Protein 5JW9 (pdb70)

Sequence (148 aa):
SCVDEILKETHSWPPPLTAIHTPCCKTEPSKFPFPTLPDYLIKYIAIVSYEQRQNYKDDFNAEYDEYRALHARETVARRFIKLDAQRKRLSPGSKEYQNVHEEVLQEYQKIKQSSSPNYHHEEKYRCEYLHNKLAHIKRRIGEFDQQQAESW

B-factor: mean 45.13, std 18.2, range [16.24, 122.6]

GO terms:
  GO:0005515 protein binding (F, IPI)
  GO:0008023 transcription elongation factor complex (C, IDA)
  GO:0005634 nucleus (C, EXP)
  GO:0005694 chromosome (C, EXP)
  GO:0005654 nucleoplasm (C, TAS)
  GO:0001650 fibrillar center (C, IDA)
  GO:0005654 nucleoplasm (C, IDA)
  GO:0016604 nuclear body (C, IDA)

Nearest PDB structures (foldseek):
  5jw9-assembly1_B  TM=1.009E+00  e=1.029E-15  Homo sapiens
  5n7i-assembly2_B  TM=7.359E-01  e=9.570E-05  Homo sapiens
  4mu6-assembly1_A  TM=4.383E-01  e=2.363E+00  Legionella pneumophila subsp. pneumophila str. Philadelphia 1

Solvent-accessible surface area: 9860 Å² total

Secondary structure (DSSP, 8-state):
-HHHHHHH--PPPPPPPPP--SS--S---------/--HHHHHS----SHHHHHHHHHHHHHHHHHHHHHHH--HHHHHHHHHHHHHHHS-TTSHHHHHHHHHHHHHHHHHHH-SS-HHHHHHHHHHHHHHHHHHH--HHHHHHHHT--

InterPro domains:
  IPR007797 AF4/FMR2 family [PTHR10528] (1-1161)
  IPR043639 AF4 interaction motif [PF18875] (714-728)
  IPR043640 AF4/FMR2, C-terminal homology domain [PF18876] (898-1161)

Foldseek 3Di:
DVVVVVCVVVDDDDDDDDDCDVPRDDDDDDDDDDD/DDPLPVVQDDDDDVVSLVVLVVVLVVCVVVLVVLVVVVVLVVLVVVLVVQLVPDDCPDPVNVVSVVVVVVSVVVQCPDPPHNVVSVVVNVSSVVSSVVSVCSVVVVVVVVVPD

Radius of gyration: 20.0 Å; Cα contacts (8 Å, |Δi|>4): 105; chains: 2; bounding box: 50×56×31 Å

Organism: Homo sapiens (NCBI:txid9606)

Structure (mmCIF, N/CA/C/O backbone):
data_5JW9
#
_entry.id   5JW9
#
_cell.length_a   52.641
_cell.length_b   57.422
_cell.length_c   61.338
_cell.angle_alpha   90.000
_cell.angle_beta   90.000
_cell.angle_gamma   90.000
#
_symmetry.space_group_name_H-M   'P 21 21 21'
#
loop_
_entity.id
_entity.type
_entity.pdbx_description
1 polymer 'AF4/FMR2 family member 4'
2 polymer 'RNA polymerase II elongation factor ELL2'
3 water water
#
loop_
_atom_site.group_PDB
_atom_site.id
_atom_site.type_symbol
_atom_site.label_atom_id
_atom_site.label_alt_id
_atom_site.label_comp_id
_atom_site.label_asym_id
_atom_site.label_entity_id
_atom_site.label_seq_id
_atom_site.pdbx_PDB_ins_code
_atom_site.Cartn_x
_atom_site.Cartn_y
_atom_site.Cartn_z
_atom_site.occupancy
_atom_site.B_iso_or_equiv
_atom_site.auth_seq_id
_atom_site.auth_comp_id
_atom_site.auth_asym_id
_atom_site.auth_atom_id
_atom_site.pdbx_PDB_model_num
ATOM 1 N N . SER A 1 19 ? 22.837 38.420 22.507 1.00 73.29 14 SER A N 1
ATOM 2 C CA . SER A 1 19 ? 23.243 38.530 23.905 1.00 83.31 14 SER A CA 1
ATOM 3 C C . SER A 1 19 ? 24.762 38.677 23.999 1.00 73.79 14 SER A C 1
ATOM 4 O O . SER A 1 19 ? 25.272 39.742 24.347 1.00 59.79 14 SER A O 1
ATOM 12 N N . CYS A 1 20 ? 25.483 37.599 23.690 1.00 60.53 15 CYS A N 1
ATOM 13 C CA . CYS A 1 20 ? 26.935 37.693 23.587 1.00 55.09 15 CYS A CA 1
ATOM 14 C C . CYS A 1 20 ? 27.335 38.678 22.495 1.00 48.45 15 CYS A C 1
ATOM 15 O O . CYS A 1 20 ? 28.250 39.489 22.681 1.00 43.00 15 CYS A O 1
ATOM 23 N N . VAL A 1 21 ? 26.646 38.632 21.353 1.00 43.63 16 VAL A N 1
ATOM 24 C CA . VAL A 1 21 ? 26.909 39.584 20.278 1.00 36.45 16 VAL A CA 1
ATOM 25 C C . VAL A 1 21 ? 26.619 41.005 20.743 1.00 36.93 16 VAL A C 1
ATOM 26 O O . VAL A 1 21 ? 27.329 41.951 20.378 1.00 36.97 16 VAL A O 1
ATOM 39 N N . ASP A 1 22 ? 25.572 41.181 21.551 1.00 43.36 17 ASP A N 1
ATOM 40 C CA . ASP A 1 22 ? 25.261 42.502 22.085 1.00 44.82 17 ASP A CA 1
ATOM 41 C C . ASP A 1 22 ? 26.425 43.042 22.907 1.00 44.01 17 ASP A C 1
ATOM 42 O O . ASP A 1 22 ? 26.838 44.195 22.738 1.00 40.74 17 ASP A O 1
ATOM 51 N N . GLU A 1 23 ? 26.969 42.217 23.804 1.00 47.56 18 GLU A N 1
ATOM 52 C CA . GLU A 1 23 ? 28.107 42.645 24.611 1.00 47.17 18 GLU A CA 1
ATOM 53 C C . GLU A 1 23 ? 29.317 42.940 23.738 1.00 44.65 18 GLU A C 1
ATOM 54 O O . GLU A 1 23 ? 30.017 43.937 23.951 1.00 47.77 18 GLU A O 1
ATOM 66 N N . ILE A 1 24 ? 29.589 42.075 22.758 1.00 44.16 19 ILE A N 1
ATOM 67 C CA . ILE A 1 24 ? 30.695 42.320 21.834 1.00 33.68 19 ILE A CA 1
ATOM 68 C C . ILE A 1 24 ? 30.558 43.700 21.209 1.00 38.72 19 ILE A C 1
ATOM 69 O O . ILE A 1 24 ? 31.483 44.519 21.251 1.00 35.09 19 ILE A O 1
ATOM 85 N N . LEU A 1 25 ? 29.398 43.975 20.613 1.00 35.22 20 LEU A N 1
ATOM 86 C CA . LEU A 1 25 ? 29.216 45.245 19.922 1.00 31.92 20 LEU A CA 1
ATOM 87 C C . LEU A 1 25 ? 29.279 46.422 20.886 1.00 32.97 20 LEU A C 1
ATOM 88 O O . LEU A 1 25 ? 29.763 47.496 20.517 1.00 42.85 20 LEU A O 1
ATOM 104 N N . LYS A 1 26 ? 28.805 46.248 22.120 1.00 31.12 21 LYS A N 1
ATOM 105 C CA . LYS A 1 26 ? 28.943 47.319 23.101 1.00 42.88 21 LYS A CA 1
ATOM 106 C C . LYS A 1 26 ? 30.409 47.639 23.355 1.00 41.91 21 LYS A C 1
ATOM 107 O O . LYS A 1 26 ? 30.776 48.805 23.541 1.00 59.93 21 LYS A O 1
ATOM 126 N N . GLU A 1 27 ? 31.263 46.617 23.366 1.00 58.34 22 GLU A N 1
ATOM 127 C CA . GLU A 1 27 ? 32.674 46.828 23.657 1.00 62.03 22 GLU A CA 1
ATOM 128 C C . GLU A 1 27 ? 33.434 47.392 22.463 1.00 59.68 22 GLU A C 1
ATOM 129 O O . GLU A 1 27 ? 34.399 48.138 22.651 1.00 62.79 22 GLU A O 1
ATOM 158 N N . THR A 1 29 ? 32.245 49.130 19.597 1.00 48.62 24 THR A N 1
ATOM 159 C CA . THR A 1 29 ? 31.673 50.213 18.805 1.00 48.24 24 THR A CA 1
ATOM 160 C C . THR A 1 29 ? 31.876 51.589 19.428 1.00 50.09 24 THR A C 1
ATOM 161 O O . THR A 1 29 ? 31.217 52.547 19.011 1.00 56.79 24 THR A O 1
ATOM 172 N N . HIS A 1 30 ? 32.766 51.719 20.404 1.00 54.02 25 HIS A N 1
ATOM 173 C CA . HIS A 1 30 ? 32.982 53.017 21.025 1.00 67.97 25 HIS A CA 1
ATOM 174 C C . HIS A 1 30 ? 33.665 53.967 20.050 1.00 57.63 25 HIS A C 1
ATOM 175 O O . HIS A 1 30 ? 34.542 53.571 19.279 1.00 57.06 25 HIS A O 1
ATOM 189 N N . SER A 1 31 ? 33.243 55.228 20.081 1.00 58.53 26 SER A N 1
ATOM 190 C CA . SER A 1 31 ? 33.723 56.223 19.130 1.00 63.62 26 SER A CA 1
ATOM 191 C C . SER A 1 31 ? 35.077 56.757 19.576 1.00 64.52 26 SER A C 1
ATOM 192 O O . SER A 1 31 ? 35.190 57.371 20.643 1.00 78.89 26 SER A O 1
ATOM 200 N N . TRP A 1 32 ? 36.101 56.525 18.759 1.00 49.61 27 TRP A N 1
ATOM 201 C CA . TRP A 1 32 ? 37.417 57.082 19.035 1.00 30.21 27 TRP A CA 1
ATOM 202 C C . TRP A 1 32 ? 37.470 58.536 18.575 1.00 30.49 27 TRP A C 1
ATOM 203 O O . TRP A 1 32 ? 36.886 58.880 17.545 1.00 31.73 27 TRP A O 1
ATOM 224 N N . PRO A 1 33 ? 38.165 59.406 19.301 1.00 29.52 28 PRO A N 1
ATOM 225 C CA . PRO A 1 33 ? 38.372 60.765 18.807 1.00 33.57 28 PRO A CA 1
ATOM 226 C C . PRO A 1 33 ? 39.232 60.740 17.560 1.00 28.53 28 PRO A C 1
ATOM 227 O O . PRO A 1 33 ? 39.940 59.753 17.309 1.00 31.48 28 PRO A O 1
ATOM 238 N N . PRO A 1 34 ? 39.193 61.787 16.747 1.00 27.80 29 PRO A N 1
ATOM 239 C CA . PRO A 1 34 ? 40.098 61.857 15.600 1.00 33.42 29 PRO A CA 1
ATOM 240 C C . PRO A 1 34 ? 41.541 61.878 16.064 1.00 27.90 29 PRO A C 1
ATOM 241 O O . PRO A 1 34 ? 41.818 62.176 17.236 1.00 28.42 29 PRO A O 1
ATOM 252 N N . PRO A 1 35 ? 42.493 61.559 15.189 1.00 27.14 30 PRO A N 1
ATOM 253 C CA . PRO A 1 35 ? 43.898 61.589 15.602 1.00 26.12 30 PRO A CA 1
ATOM 254 C C . PRO A 1 35 ? 44.396 63.014 15.792 1.00 25.95 30 PRO A C 1
ATOM 255 O O . PRO A 1 35 ? 44.072 63.915 15.016 1.00 27.06 30 PRO A O 1
ATOM 266 N N . LEU A 1 36 ? 45.181 63.213 16.848 1.00 25.19 31 LEU A N 1
ATOM 267 C CA . LEU A 1 36 ? 45.854 64.489 17.047 1.00 31.02 31 LEU A CA 1
ATOM 268 C C . LEU A 1 36 ? 46.664 64.845 15.809 1.00 25.93 31 LEU A C 1
ATOM 269 O O . LEU A 1 36 ? 47.236 63.972 15.151 1.00 29.41 31 LEU A O 1
ATOM 285 N N . THR A 1 37 ? 46.702 66.134 15.487 1.00 33.04 32 THR A N 1
ATOM 286 C CA . THR A 1 37 ? 47.558 66.626 14.422 1.00 27.65 32 THR A CA 1
ATOM 287 C C . THR A 1 37 ? 48.935 66.955 14.984 1.00 27.28 32 THR A C 1
ATOM 288 O O . THR A 1 37 ? 49.133 67.051 16.196 1.00 34.47 32 THR A O 1
ATOM 299 N N . ALA A 1 38 ? 49.900 67.121 14.084 1.00 28.09 33 ALA A N 1
ATOM 300 C CA . ALA A 1 38 ? 51.219 67.572 14.493 1.00 40.38 33 ALA A CA 1
ATOM 301 C C . ALA A 1 38 ? 51.128 68.967 15.110 1.00 28.56 33 ALA A C 1
ATOM 302 O O . ALA A 1 38 ? 50.144 69.691 14.941 1.00 29.87 33 ALA A O 1
ATOM 309 N N . ILE A 1 39 ? 52.177 69.339 15.837 1.00 28.77 34 ILE A N 1
ATOM 310 C CA . ILE A 1 39 ? 52.214 70.601 16.565 1.00 29.47 34 ILE A CA 1
ATOM 311 C C . ILE A 1 39 ? 52.685 71.675 15.592 1.00 30.81 34 ILE A C 1
ATOM 312 O O . ILE A 1 39 ? 53.878 71.799 15.311 1.00 31.44 34 ILE A O 1
ATOM 328 N N . HIS A 1 40 ? 51.744 72.458 15.079 1.00 31.56 35 HIS A N 1
ATOM 329 C CA . HIS A 1 40 ? 52.105 73.606 14.269 1.00 33.19 35 HIS A CA 1
ATOM 330 C C . HIS A 1 40 ? 52.592 74.742 15.162 1.00 34.31 35 HIS A C 1
ATOM 331 O O . HIS A 1 40 ? 52.456 74.712 16.388 1.00 34.02 35 HIS A O 1
ATOM 345 N N . THR A 1 41 ? 53.176 75.751 14.526 1.00 35.91 36 THR A N 1
ATOM 346 C CA . THR A 1 41 ? 53.692 76.915 15.233 1.00 37.52 36 THR A CA 1
ATOM 347 C C . THR A 1 41 ? 53.060 78.174 14.648 1.00 39.66 36 THR A C 1
ATOM 348 O O . THR A 1 41 ? 53.318 78.510 13.496 1.00 40.53 36 THR A O 1
ATOM 359 N N . PRO A 1 42 ? 52.186 78.848 15.417 1.00 32.67 37 PRO A N 1
ATOM 360 C CA . PRO A 1 42 ? 51.681 78.474 16.742 1.00 35.32 37 PRO A CA 1
ATOM 361 C C . PRO A 1 42 ? 50.693 77.315 16.642 1.00 38.98 37 PRO A C 1
ATOM 362 O O . PRO A 1 42 ? 50.368 76.906 15.529 1.00 39.53 37 PRO A O 1
ATOM 373 N N . CYS A 1 43 ? 50.224 76.801 17.777 1.00 41.62 38 CYS A N 1
ATOM 374 C CA A CYS A 1 43 ? 49.294 75.679 17.764 0.71 45.32 38 CYS A CA 1
ATOM 375 C CA B CYS A 1 43 ? 49.294 75.677 17.761 0.29 45.32 38 CYS A CA 1
ATOM 376 C C . CYS A 1 43 ? 48.027 76.040 16.998 1.00 47.21 38 CYS A C 1
ATOM 377 O O . CYS A 1 43 ? 47.362 77.033 17.305 1.00 49.78 38 CYS A O 1
ATOM 390 N N . LYS A 1 44 ? 47.688 75.215 16.005 1.00 69.38 39 LYS A N 1
ATOM 391 C CA . LYS A 1 44 ? 46.546 75.466 15.135 1.00 68.83 39 LYS A CA 1
ATOM 392 C C . LYS A 1 44 ? 45.251 74.855 15.654 1.00 78.24 39 LYS A C 1
ATOM 393 O O . LYS A 1 44 ? 44.180 75.443 15.462 1.00 66.97 39 LYS A O 1
ATOM 412 N N . THR A 1 45 ? 45.318 73.692 16.300 1.00 57.39 40 THR A N 1
ATOM 413 C CA . THR A 1 45 ? 44.136 72.984 16.771 1.00 65.06 40 THR A CA 1
ATOM 414 C C . THR A 1 45 ? 44.220 72.811 18.281 1.00 68.14 40 THR A C 1
ATOM 415 O O . THR A 1 45 ? 45.260 72.401 18.806 1.00 60.79 40 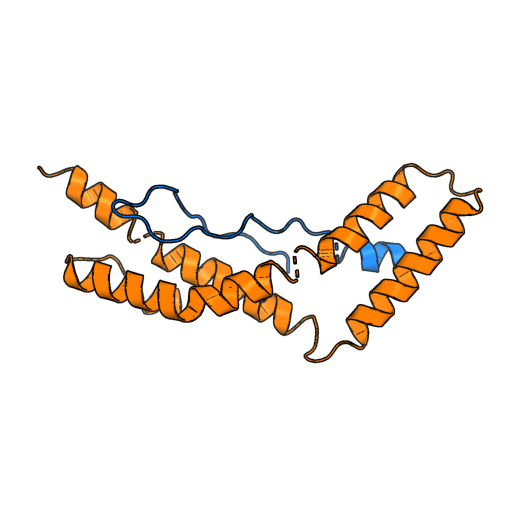THR A O 1
ATOM 426 N N . GLU A 1 46 ? 43.122 73.115 18.968 1.00 66.24 41 GLU A N 1
ATOM 427 C CA . GLU A 1 46 ? 43.071 73.011 20.422 1.00 67.04 41 GLU A CA 1
ATOM 428 C C . GLU A 1 46 ? 42.869 71.555 20.831 1.00 69.54 41 GLU A C 1
ATOM 429 O O . GLU A 1 46 ? 41.875 70.943 20.423 1.00 73.08 41 GLU A O 1
ATOM 441 N N . PRO A 1 47 ? 43.763 70.966 21.622 1.00 50.41 42 PRO A N 1
ATOM 442 C CA . PRO A 1 47 ? 43.564 69.585 22.067 1.00 44.23 42 PRO A CA 1
ATOM 443 C C . PRO A 1 47 ? 42.675 69.522 23.303 1.00 52.23 42 PRO A C 1
ATOM 444 O O . PRO A 1 47 ? 42.307 70.535 23.899 1.00 61.36 42 PRO A O 1
ATOM 455 N N . SER A 1 48 ? 42.336 68.294 23.681 1.00 54.61 43 SER A N 1
ATOM 456 C CA . SER A 1 48 ? 41.488 68.053 24.838 1.00 43.97 43 SER A CA 1
ATOM 457 C C . SER A 1 48 ? 41.709 66.626 25.316 1.00 53.15 43 SER A C 1
ATOM 458 O O . SER A 1 48 ? 42.018 65.733 24.523 1.00 38.95 43 SER A O 1
ATOM 466 N N . LYS A 1 49 ? 41.555 66.423 26.621 1.00 44.52 44 LYS A N 1
ATOM 467 C CA . LYS A 1 49 ? 41.586 65.073 27.160 1.00 43.50 44 LYS A CA 1
ATOM 468 C C . LYS A 1 49 ? 40.300 64.346 26.795 1.00 43.10 44 LYS A C 1
ATOM 469 O O . LYS A 1 49 ? 39.210 64.922 26.837 1.00 45.55 44 LYS A O 1
ATOM 488 N N . PHE A 1 50 ? 40.430 63.072 26.437 1.00 40.43 45 PHE A N 1
ATOM 489 C CA . PHE A 1 50 ? 39.254 62.333 26.030 1.00 40.06 45 PHE A CA 1
ATOM 490 C C . PHE A 1 50 ? 38.829 61.368 27.131 1.00 41.48 45 PHE A C 1
ATOM 491 O O . PHE A 1 50 ? 39.678 60.690 27.721 1.00 40.95 45 PHE A O 1
ATOM 508 N N . PRO A 1 51 ? 37.528 61.295 27.442 1.00 43.77 46 PRO A N 1
ATOM 509 C CA . PRO A 1 51 ? 37.061 60.331 28.446 1.00 45.31 46 PRO A CA 1
ATOM 510 C C . PRO A 1 51 ? 36.881 58.934 27.873 1.00 44.73 46 PRO A C 1
ATOM 511 O O . PRO A 1 51 ? 35.772 58.574 27.469 1.00 46.27 46 PRO A O 1
ATOM 522 N N . PHE A 1 52 ? 37.944 58.139 27.829 1.00 40.43 47 PHE A N 1
ATOM 523 C CA . PHE A 1 52 ? 37.824 56.795 27.283 1.00 39.82 47 PHE A CA 1
ATOM 524 C C . PHE A 1 52 ? 37.019 55.911 28.235 1.00 43.87 47 PHE A C 1
ATOM 525 O O . PHE A 1 52 ? 37.151 56.030 29.457 1.00 43.04 47 PHE A O 1
ATOM 542 N N . PRO A 1 53 ? 36.182 55.016 27.708 1.00 54.40 48 PRO A N 1
ATOM 543 C CA . PRO A 1 53 ? 35.306 54.226 28.580 1.00 49.64 48 PRO A CA 1
ATOM 544 C C . PRO A 1 53 ? 36.082 53.224 29.419 1.00 65.73 48 PRO A C 1
ATOM 545 O O . PRO A 1 53 ? 37.128 52.710 29.014 1.00 72.50 48 PRO A O 1
ATOM 556 N N . THR A 1 54 ? 35.544 52.946 30.603 1.00 76.79 49 THR A 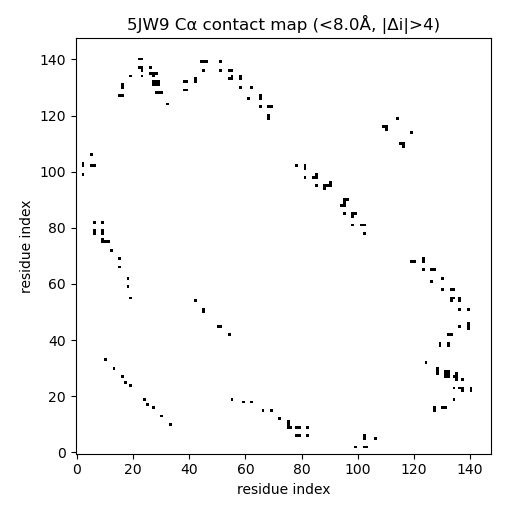N 1
ATOM 557 C CA . THR A 1 54 ? 36.143 51.983 31.521 1.00 81.91 49 THR A CA 1
ATOM 558 C C . THR A 1 54 ? 35.072 51.309 32.374 1.00 88.43 49 THR A C 1
ATOM 559 O O . THR A 1 54 ? 34.052 50.847 31.860 1.00 83.82 49 THR A O 1
ATOM 570 N N . LEU B 2 7 ? 47.115 58.690 38.730 1.00 53.78 525 LEU B N 1
ATOM 571 C CA . LEU B 2 7 ? 47.570 59.941 38.134 1.00 49.40 525 LEU B CA 1
ATOM 572 C C . LEU B 2 7 ? 48.664 59.684 37.095 1.00 39.90 525 LEU B C 1
ATOM 573 O O . LEU B 2 7 ? 49.763 59.261 37.450 1.00 51.81 525 LEU B O 1
ATOM 588 N N . PRO B 2 8 ? 48.373 59.931 35.816 1.00 43.57 526 PRO B N 1
ATOM 589 C CA . PRO B 2 8 ? 49.365 59.625 34.776 1.00 31.42 526 PRO B CA 1
ATOM 590 C C . PRO B 2 8 ? 50.654 60.418 34.951 1.00 51.48 526 PRO B C 1
ATOM 591 O O . PRO B 2 8 ? 50.648 61.587 35.345 1.00 35.44 526 PRO B O 1
ATOM 602 N N . ASP B 2 9 ? 51.770 59.759 34.633 1.00 39.35 527 ASP B N 1
ATOM 603 C CA . ASP B 2 9 ? 53.085 60.361 34.836 1.00 43.93 527 ASP B CA 1
ATOM 604 C C . ASP B 2 9 ? 53.262 61.633 34.011 1.00 29.53 527 ASP B C 1
ATOM 605 O O . ASP B 2 9 ? 53.896 62.594 34.469 1.00 28.67 527 ASP B O 1
ATOM 614 N N . TYR B 2 10 ? 52.711 61.669 32.793 1.00 26.86 528 TYR B N 1
ATOM 615 C CA . TYR B 2 10 ? 52.936 62.835 31.944 1.00 25.26 528 TYR B CA 1
ATOM 616 C C . TYR B 2 10 ? 52.301 64.099 32.512 1.00 26.88 528 TYR B C 1
ATOM 617 O O . TYR B 2 10 ? 52.724 65.202 32.149 1.00 27.92 528 TYR B O 1
ATOM 635 N N . LEU B 2 11 ? 51.299 63.971 33.387 1.00 26.60 529 LEU B N 1
ATOM 636 C CA . LEU B 2 11 ? 50.737 65.151 34.034 1.00 33.29 529 LEU B CA 1
ATOM 637 C C . LEU B 2 11 ? 51.684 65.707 35.083 1.00 31.47 529 LEU B C 1
ATOM 638 O O . LEU B 2 11 ? 51.638 66.903 35.388 1.00 30.85 529 LEU B O 1
ATOM 654 N N . ILE B 2 12 ? 52.539 64.859 35.650 1.00 29.11 530 ILE B N 1
ATOM 655 C CA . ILE B 2 12 ? 53.539 65.338 36.593 1.00 30.19 530 ILE B CA 1
ATOM 656 C C . ILE B 2 12 ? 54.747 65.887 35.850 1.00 33.11 530 ILE B C 1
ATOM 657 O O . ILE B 2 12 ? 55.327 66.904 36.248 1.00 32.46 530 ILE B O 1
ATOM 673 N N . LYS B 2 13 ? 55.134 65.242 34.749 1.00 27.60 531 LYS B N 1
ATOM 674 C CA . LYS B 2 13 ? 56.346 65.645 34.041 1.00 26.70 531 LYS B CA 1
ATOM 675 C C . LYS B 2 13 ? 56.136 66.923 33.240 1.00 26.83 531 LYS B C 1
ATOM 676 O O . LYS B 2 13 ? 56.935 67.861 33.335 1.00 35.44 531 LYS B O 1
ATOM 695 N N . TYR B 2 14 ? 55.080 66.974 32.432 1.00 29.55 532 TYR B N 1
ATOM 696 C CA . TYR B 2 14 ? 54.893 68.062 31.473 1.00 23.83 532 TYR B CA 1
ATOM 697 C C . TYR B 2 14 ? 54.026 69.144 32.100 1.00 24.71 532 TYR B C 1
ATOM 698 O O . TYR B 2 14 ? 52.798 69.128 32.009 1.00 30.18 532 TYR B O 1
ATOM 716 N N . ILE B 2 15 ? 54.686 70.110 32.732 1.00 28.76 533 ILE B N 1
ATOM 717 C CA . ILE B 2 15 ? 54.001 71.205 33.408 1.00 32.60 533 ILE B CA 1
ATOM 718 C C . ILE B 2 15 ? 53.990 72.426 32.502 1.00 33.19 533 ILE B C 1
ATOM 719 O O . ILE B 2 15 ? 54.484 72.378 31.370 1.00 27.73 533 ILE B O 1
ATOM 735 N N . ALA B 2 16 ? 53.431 73.528 33.000 1.00 34.61 534 ALA B N 1
ATOM 736 C CA . ALA B 2 16 ? 53.321 74.743 32.207 1.00 30.60 534 ALA B CA 1
ATOM 737 C C . ALA B 2 16 ? 54.688 75.184 31.699 1.00 31.80 534 ALA B C 1
ATOM 738 O O . ALA B 2 16 ? 55.688 75.138 32.421 1.00 28.02 534 ALA B O 1
ATOM 745 N N . ILE B 2 17 ? 54.719 75.617 30.450 1.00 27.26 535 ILE B N 1
ATOM 746 C CA . ILE B 2 17 ? 55.957 76.008 29.790 1.00 22.28 535 ILE B CA 1
ATOM 747 C C . ILE B 2 17 ? 56.323 77.428 30.205 1.00 22.69 535 ILE B C 1
ATOM 748 O O . ILE B 2 17 ? 55.456 78.303 30.293 1.00 27.24 535 ILE B O 1
ATOM 764 N N . VAL B 2 18 ? 57.610 77.664 30.464 1.00 25.65 536 VAL B N 1
ATOM 765 C CA . VAL B 2 18 ? 58.103 78.985 30.840 1.00 32.93 536 VAL B CA 1
ATOM 766 C C . VAL B 2 18 ? 59.098 79.555 29.840 1.00 31.09 536 VAL B C 1
ATOM 767 O O . VAL B 2 18 ? 59.615 80.653 30.066 1.00 36.85 536 VAL B O 1
ATOM 780 N N . SER B 2 19 ? 59.400 78.848 28.752 1.00 29.40 537 SER B N 1
ATOM 781 C CA . SER B 2 19 ? 60.408 79.330 27.816 1.00 29.68 537 SER B CA 1
ATOM 782 C C . SER B 2 19 ? 60.244 78.608 26.489 1.00 23.02 537 SER B C 1
ATOM 783 O O . SER B 2 19 ? 59.691 77.507 26.424 1.00 29.05 537 SER B O 1
ATOM 791 N N . TYR B 2 20 ? 60.754 79.239 25.427 1.00 24.66 538 TYR B N 1
ATOM 792 C CA . TYR B 2 20 ? 60.678 78.627 24.105 1.00 30.64 538 TYR B CA 1
ATOM 793 C C . TYR B 2 20 ? 61.515 77.355 24.022 1.00 36.56 538 TYR B C 1
ATOM 794 O O . TYR B 2 20 ? 61.154 76.430 23.289 1.00 31.03 538 TYR B O 1
ATOM 812 N N . GLU B 2 21 ? 62.624 77.278 24.760 1.00 28.74 539 GLU B N 1
ATOM 813 C CA . GLU B 2 21 ? 63.401 76.041 24.767 1.00 30.78 539 GLU B CA 1
ATOM 814 C C . GLU B 2 21 ? 62.572 74.884 25.307 1.00 27.52 539 GLU B C 1
ATOM 815 O O . GLU B 2 21 ? 62.654 73.754 24.800 1.00 25.21 539 GLU B O 1
ATOM 827 N N . GLN B 2 22 ? 61.777 75.147 26.349 1.00 24.02 540 GLN B N 1
ATOM 828 C CA . GLN B 2 22 ? 60.877 74.130 26.880 1.00 25.76 540 GLN B CA 1
ATOM 829 C C . GLN B 2 22 ? 59.825 73.740 25.851 1.00 27.83 540 GLN B C 1
ATOM 830 O O . GLN B 2 22 ? 59.500 72.557 25.703 1.00 22.85 540 GLN B O 1
ATOM 844 N N . ARG B 2 23 ? 59.264 74.723 25.143 1.00 24.37 541 ARG B N 1
ATOM 845 C CA . ARG B 2 23 ? 58.327 74.403 24.073 1.00 32.70 541 ARG B CA 1
ATOM 846 C C . ARG B 2 23 ? 58.977 73.477 23.057 1.00 32.38 541 ARG B C 1
ATOM 847 O O . ARG B 2 23 ? 58.367 72.495 22.618 1.00 26.71 541 ARG B O 1
ATOM 868 N N . GLN B 2 24 ? 60.225 73.768 22.688 1.00 26.07 542 GLN B N 1
ATOM 869 C CA . GLN B 2 24 ? 60.933 72.931 21.727 1.00 25.95 542 GLN B CA 1
ATOM 870 C C . GLN B 2 24 ? 61.091 71.510 22.253 1.00 24.15 542 GLN B C 1
ATOM 871 O O . GLN B 2 24 ? 60.855 70.539 21.522 1.00 29.68 542 GLN B O 1
ATOM 885 N N . ASN B 2 25 ? 61.486 71.364 23.520 1.00 35.56 543 ASN B N 1
ATOM 886 C CA . ASN B 2 25 ? 61.650 70.029 24.089 1.00 36.11 543 ASN B CA 1
ATOM 887 C C . ASN B 2 25 ? 60.327 69.269 24.116 1.00 22.89 543 ASN B C 1
ATOM 888 O O . ASN B 2 25 ? 60.275 68.079 23.771 1.00 23.20 543 ASN B O 1
ATOM 899 N N . TYR B 2 26 ? 59.246 69.936 24.534 1.00 23.04 544 TYR B N 1
ATOM 900 C CA . TYR B 2 26 ? 57.935 69.296 24.554 1.00 21.44 544 TYR B CA 1
ATOM 901 C C . TYR B 2 26 ? 57.540 68.827 23.159 1.00 26.56 544 TYR B C 1
ATOM 902 O O . TYR B 2 26 ? 57.090 67.690 22.973 1.00 22.51 544 TYR B O 1
ATOM 920 N N . LYS B 2 27 ? 57.696 69.705 22.166 1.00 25.24 545 LYS B N 1
ATOM 921 C CA . LYS B 2 27 ? 57.367 69.353 20.789 1.00 26.39 545 LYS B CA 1
ATOM 922 C C . LYS B 2 27 ? 58.187 68.159 20.311 1.00 24.50 545 LYS B C 1
ATOM 923 O O . LYS B 2 27 ? 57.660 67.261 19.643 1.00 26.07 545 LYS B O 1
ATOM 942 N N . ASP B 2 28 ? 59.479 68.125 20.647 1.00 26.64 546 ASP B N 1
ATOM 943 C CA . ASP B 2 28 ? 60.316 66.997 20.245 1.00 25.15 546 ASP B CA 1
ATOM 944 C C . ASP B 2 28 ? 59.843 65.701 20.897 1.00 24.55 546 ASP B C 1
ATOM 945 O O . ASP B 2 28 ? 59.835 64.641 20.257 1.00 29.38 546 ASP B O 1
ATOM 954 N N . ASP B 2 29 ? 59.438 65.766 22.168 1.00 25.90 547 ASP B N 1
ATOM 955 C CA . ASP B 2 29 ? 58.935 64.574 22.848 1.00 27.06 547 ASP B CA 1
ATOM 956 C C . ASP B 2 29 ? 57.645 64.078 22.202 1.00 23.08 547 ASP B C 1
ATOM 957 O O . ASP B 2 29 ? 57.484 62.879 21.945 1.00 28.40 547 ASP B O 1
ATOM 966 N N . PHE B 2 30 ? 56.712 64.993 21.935 1.00 26.60 548 PHE B N 1
ATOM 967 C CA . PHE B 2 30 ? 55.509 64.661 21.176 1.00 21.40 548 PHE B CA 1
ATOM 968 C C . PHE B 2 30 ? 55.867 63.940 19.880 1.00 24.31 548 PHE B C 1
ATOM 969 O O . PHE B 2 30 ? 55.360 62.845 19.587 1.00 25.61 548 PHE B O 1
ATOM 986 N N . ASN B 2 31 ? 56.764 64.539 19.095 1.00 26.12 549 ASN B N 1
ATOM 987 C CA . ASN B 2 31 ? 57.115 63.958 17.807 1.00 25.51 549 ASN B CA 1
ATOM 988 C C . ASN B 2 31 ? 57.749 62.581 17.962 1.00 25.73 549 ASN B C 1
ATOM 989 O O . ASN B 2 31 ? 57.600 61.731 17.077 1.00 27.44 549 ASN B O 1
ATOM 1000 N N . ALA B 2 32 ? 58.457 62.339 19.071 1.00 27.36 550 ALA B N 1
ATOM 1001 C CA . ALA B 2 32 ? 59.159 61.071 19.246 1.00 26.57 550 ALA B CA 1
ATOM 1002 C C . ALA B 2 32 ? 58.209 59.885 19.378 1.00 30.98 550 ALA B C 1
ATOM 1003 O O . ALA B 2 32 ? 58.615 58.752 19.110 1.00 31.44 550 ALA B O 1
ATOM 1010 N N . GLU B 2 33 ? 56.966 60.112 19.792 1.00 28.17 551 GLU B N 1
ATOM 1011 C CA . GLU B 2 33 ? 55.983 59.046 19.905 1.00 32.77 551 GLU B CA 1
ATOM 1012 C C . GLU B 2 33 ? 54.817 59.218 18.939 1.00 27.02 551 GLU B C 1
ATOM 1013 O O . GLU B 2 33 ? 53.901 58.376 18.922 1.00 24.62 551 GLU B O 1
ATOM 1025 N N . TYR B 2 34 ? 54.839 60.268 18.115 1.00 22.72 552 TYR B N 1
ATOM 1026 C CA . TYR B 2 34 ? 53.723 60.516 17.209 1.00 22.40 552 TYR B CA 1
ATOM 1027 C C . TYR B 2 34 ? 53.524 59.366 16.220 1.00 22.95 552 TYR B C 1
ATOM 1028 O O . TYR B 2 34 ? 52.386 58.994 15.922 1.00 23.85 552 TYR B O 1
ATOM 1046 N N . ASP B 2 35 ? 54.611 58.790 15.698 1.00 24.29 553 ASP B N 1
ATOM 1047 C CA . ASP B 2 35 ? 54.477 57.730 14.694 1.00 25.10 553 ASP B CA 1
ATOM 1048 C C . ASP B 2 35 ? 53.760 56.509 15.265 1.00 24.17 553 ASP B C 1
ATOM 1049 O O . ASP B 2 35 ? 52.794 56.001 14.675 1.00 27.21 553 ASP B O 1
ATOM 1058 N N . GLU B 2 36 ? 54.239 56.009 16.407 1.00 33.57 554 GLU B N 1
ATOM 1059 C CA . GLU B 2 36 ? 53.566 54.899 17.069 1.00 29.63 554 GLU B CA 1
ATOM 1060 C C . GLU B 2 36 ? 52.112 55.244 17.340 1.00 25.12 554 GLU B C 1
ATOM 1061 O O . GLU B 2 36 ? 51.208 54.444 17.067 1.00 24.29 554 GLU B O 1
ATOM 1073 N N . TYR B 2 37 ? 51.868 56.445 17.873 1.00 23.60 555 TYR B N 1
ATOM 1074 C CA . TYR B 2 37 ? 50.500 56.860 18.164 1.00 20.27 555 TYR B CA 1
ATOM 1075 C C . TYR B 2 37 ? 49.614 56.766 16.927 1.00 20.25 555 TYR B C 1
ATOM 1076 O O . TYR B 2 37 ? 48.520 56.202 16.981 1.00 21.79 555 TYR B O 1
ATOM 1094 N N . ARG B 2 38 ? 50.060 57.329 15.803 1.00 23.32 556 ARG B N 1
ATOM 1095 C CA . ARG B 2 38 ? 49.212 57.340 14.614 1.00 24.70 556 ARG B CA 1
ATOM 1096 C C . ARG B 2 38 ? 48.966 55.927 14.101 1.00 21.44 556 ARG B C 1
ATOM 1097 O O . ARG B 2 38 ? 47.851 55.606 13.676 1.00 24.02 556 ARG B O 1
ATOM 1118 N N . ALA B 2 39 ? 49.991 55.069 14.128 1.00 25.22 557 ALA B N 1
ATOM 1119 C CA . ALA B 2 39 ? 49.792 53.687 13.691 1.00 23.10 557 ALA B CA 1
ATOM 1120 C C . ALA B 2 39 ? 48.747 52.989 14.554 1.00 23.26 557 ALA B C 1
ATOM 1121 O O . ALA B 2 39 ? 47.789 52.394 14.040 1.00 27.16 557 ALA B O 1
ATOM 1128 N N . LEU B 2 40 ? 48.914 53.057 15.878 1.00 27.32 558 LEU B N 1
ATOM 1129 C CA . LEU B 2 40 ? 47.955 52.428 16.782 1.00 19.83 558 LEU B CA 1
ATOM 1130 C C . LEU B 2 40 ? 46.559 52.997 16.587 1.00 23.52 558 LEU B C 1
ATOM 1131 O O . LEU B 2 40 ? 45.575 52.255 16.522 1.00 24.79 558 LEU B O 1
ATOM 1147 N N . HIS B 2 41 ? 46.451 54.321 16.515 1.00 20.71 559 HIS B N 1
ATOM 1148 C CA . HIS B 2 41 ? 45.151 54.951 16.345 1.00 19.24 559 HIS B CA 1
ATOM 1149 C C . HIS B 2 41 ? 44.475 54.469 15.070 1.00 20.29 559 HIS B C 1
ATOM 1150 O O . HIS B 2 41 ? 43.281 54.150 15.071 1.00 19.39 559 HIS B O 1
ATOM 1165 N N . ALA B 2 42 ? 45.227 54.407 13.970 1.00 24.63 560 ALA B N 1
ATOM 1166 C CA . ALA B 2 42 ? 44.669 53.893 12.725 1.00 23.64 560 ALA B CA 1
ATOM 1167 C C . ALA B 2 42 ? 44.179 52.458 12.892 1.00 29.15 560 ALA B C 1
ATOM 1168 O O . ALA B 2 42 ? 43.096 52.105 12.406 1.00 24.69 560 ALA B O 1
ATOM 1175 N N . ARG B 2 43 ? 44.953 51.610 13.576 1.00 24.44 561 ARG B N 1
ATOM 1176 C CA . ARG B 2 43 ? 44.485 50.242 13.787 1.00 27.72 561 ARG B CA 1
ATOM 1177 C C . ARG B 2 43 ? 43.204 50.226 14.610 1.00 26.40 561 ARG B C 1
ATOM 1178 O O . ARG B 2 43 ? 42.281 49.461 14.315 1.00 26.05 561 ARG B O 1
ATOM 1216 N N . GLU B 2 45 ? 40.860 52.546 14.855 1.00 21.24 563 GLU B N 1
ATOM 1217 C CA . GLU B 2 45 ? 39.731 52.983 14.042 1.00 31.09 563 GLU B CA 1
ATOM 1218 C C . GLU B 2 45 ? 39.331 51.910 13.040 1.00 28.22 563 GLU B C 1
ATOM 1219 O O . GLU B 2 45 ? 38.140 51.680 12.810 1.00 29.45 563 GLU B O 1
ATOM 1231 N N . THR B 2 46 ? 40.312 51.239 12.435 1.00 25.54 564 THR B N 1
ATOM 1232 C CA . THR B 2 46 ? 39.995 50.198 11.466 1.00 21.88 564 THR B CA 1
ATOM 1233 C C . THR B 2 46 ? 39.265 49.038 12.132 1.00 29.93 564 THR B C 1
ATOM 1234 O O . THR B 2 46 ? 38.281 48.519 11.592 1.00 32.99 564 THR B O 1
ATOM 1245 N N . VAL B 2 47 ? 39.731 48.623 13.311 1.00 24.93 565 VAL B N 1
ATOM 1246 C CA . VAL B 2 47 ? 39.075 47.540 14.039 1.00 39.20 565 VAL B CA 1
ATOM 1247 C C . VAL B 2 47 ? 37.667 47.956 14.443 1.00 35.64 565 VAL B C 1
ATOM 1248 O O . VAL B 2 47 ? 36.706 47.196 14.283 1.00 37.76 565 VAL B O 1
ATOM 1261 N N . ALA B 2 48 ? 37.525 49.169 14.976 1.00 26.51 566 ALA B N 1
ATOM 1262 C CA . ALA B 2 48 ? 36.209 49.632 15.400 1.00 30.72 566 ALA B CA 1
ATOM 1263 C C . ALA B 2 48 ? 35.242 49.697 14.224 1.00 40.37 566 ALA B C 1
ATOM 1264 O O . ALA B 2 48 ? 34.054 49.387 14.371 1.00 29.86 566 ALA B O 1
ATOM 1271 N N . ARG B 2 49 ? 35.737 50.083 13.046 1.00 38.86 567 ARG B N 1
ATOM 1272 C CA . ARG B 2 49 ? 34.863 50.316 11.900 1.00 44.99 567 ARG B CA 1
ATOM 1273 C C . ARG B 2 49 ? 34.050 49.072 11.554 1.00 31.61 567 ARG B C 1
ATOM 1274 O O . ARG B 2 49 ? 32.844 49.158 11.303 1.00 35.97 567 ARG B O 1
ATOM 1295 N N . ARG B 2 50 ? 34.695 47.904 11.524 1.00 32.60 568 ARG B N 1
ATOM 1296 C CA . ARG B 2 50 ? 33.973 46.684 11.171 1.00 44.95 568 ARG B CA 1
ATOM 1297 C C . ARG B 2 50 ? 32.801 46.447 12.114 1.00 31.78 568 ARG B C 1
ATOM 1298 O O . ARG B 2 50 ? 31.695 46.106 11.674 1.00 34.94 568 ARG B O 1
ATOM 1319 N N . PHE B 2 51 ? 33.019 46.637 13.415 1.00 35.89 569 PHE B N 1
ATOM 1320 C CA . PHE B 2 51 ? 31.972 46.357 14.390 1.00 30.06 569 PHE B CA 1
ATOM 1321 C C . PHE B 2 51 ? 30.900 47.439 14.412 1.00 24.49 569 PHE B C 1
ATOM 1322 O O . PHE B 2 51 ? 29.730 47.138 14.662 1.00 30.55 569 PHE B O 1
ATOM 1339 N N . ILE B 2 52 ? 31.266 48.694 14.158 1.00 28.55 570 ILE B N 1
ATOM 1340 C CA . ILE B 2 52 ? 30.255 49.736 14.024 1.00 29.45 570 ILE B CA 1
ATOM 1341 C C . ILE B 2 52 ? 29.368 49.447 12.820 1.00 30.25 570 ILE B C 1
ATOM 1342 O O . ILE B 2 52 ? 28.136 49.559 12.889 1.00 27.02 570 ILE B O 1
ATOM 1358 N N . LYS B 2 53 ? 29.981 49.054 11.703 1.00 24.45 571 LYS B N 1
ATOM 1359 C CA . LYS B 2 53 ? 29.217 48.671 10.522 1.00 26.39 571 LYS B CA 1
ATOM 1360 C C . LYS B 2 53 ? 28.266 47.521 10.836 1.00 25.11 571 LYS B C 1
ATOM 1361 O O . LYS B 2 53 ? 27.064 47.591 10.546 1.00 28.06 571 LYS B O 1
ATOM 1380 N N . LEU B 2 54 ? 28.787 46.450 11.438 1.00 27.42 572 LEU B N 1
ATOM 1381 C CA . LEU B 2 54 ? 27.938 45.306 11.758 1.00 27.31 572 LEU B CA 1
ATOM 1382 C C . LEU B 2 54 ? 26.809 45.702 12.702 1.00 25.04 572 LEU B C 1
ATOM 1383 O O . LEU B 2 54 ? 25.680 45.215 12.574 1.00 27.88 572 LEU B O 1
ATOM 1399 N N . ASP B 2 55 ? 27.092 46.590 13.654 1.00 27.14 573 ASP B N 1
AT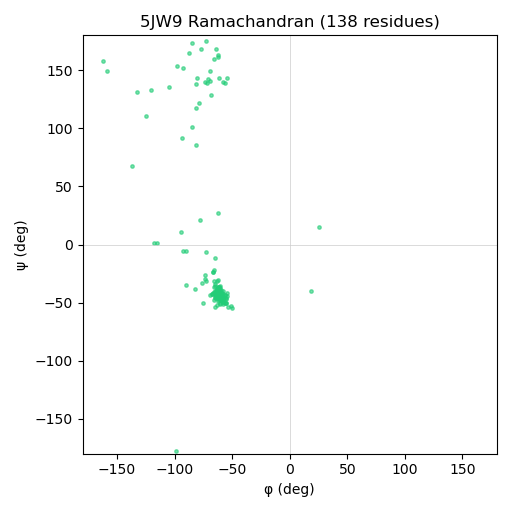OM 1400 C CA . ASP B 2 55 ? 26.061 47.043 14.583 1.00 27.64 573 ASP B CA 1
ATOM 1401 C C . ASP B 2 55 ? 24.942 47.770 13.843 1.00 29.92 573 ASP B C 1
ATOM 1402 O O . ASP B 2 55 ? 23.754 47.491 14.053 1.00 33.77 573 ASP B O 1
ATOM 1411 N N . ALA B 2 56 ? 25.303 48.710 12.966 1.00 33.91 574 ALA B N 1
ATOM 1412 C CA . ALA B 2 56 ? 24.286 49.440 12.214 1.00 40.28 574 ALA B CA 1
ATOM 1413 C C . ALA B 2 56 ? 23.444 48.490 11.367 1.00 33.67 574 ALA B C 1
ATOM 1414 O O . ALA B 2 56 ? 22.204 48.574 11.351 1.00 44.63 574 ALA B O 1
ATOM 1421 N N . GLN B 2 57 ? 24.107 47.575 10.653 1.00 38.67 575 GLN B N 1
ATOM 1422 C CA . GLN B 2 57 ? 23.387 46.578 9.865 1.00 31.06 575 GLN B CA 1
ATOM 1423 C C . GLN B 2 57 ? 22.410 45.803 10.734 1.00 35.42 575 GLN B C 1
ATOM 1424 O O . GLN B 2 57 ? 21.244 45.610 10.369 1.00 48.27 575 GLN B O 1
ATOM 1438 N N . ARG B 2 58 ? 22.877 45.343 11.894 1.00 41.16 576 ARG B N 1
ATOM 1439 C CA . ARG B 2 58 ? 22.020 44.573 12.786 1.00 43.77 576 ARG B CA 1
ATOM 1440 C C . ARG B 2 58 ? 20.813 45.391 13.220 1.00 46.22 576 ARG B C 1
ATOM 1441 O O . ARG B 2 58 ? 19.708 44.856 13.364 1.00 47.61 576 ARG B O 1
ATOM 1462 N N . LYS B 2 59 ? 20.999 46.697 13.414 1.00 40.13 577 LYS B N 1
ATOM 1463 C CA . LYS B 2 59 ? 19.891 47.531 13.867 1.00 47.08 577 LYS B CA 1
ATOM 1464 C C . LYS B 2 59 ? 18.863 47.766 12.767 1.00 54.30 577 LYS B C 1
ATOM 1465 O O . LYS B 2 59 ? 17.671 47.906 13.064 1.00 48.26 577 LYS B O 1
ATOM 1484 N N . ARG B 2 60 ? 19.284 47.814 11.500 1.00 47.26 578 ARG B N 1
ATOM 1485 C CA . ARG B 2 60 ? 18.315 48.078 10.440 1.00 43.08 578 ARG B CA 1
ATOM 1486 C C . ARG B 2 60 ? 17.682 46.817 9.856 1.00 45.75 578 ARG B C 1
ATOM 1487 O O . ARG B 2 60 ? 16.760 46.930 9.040 1.00 48.52 578 ARG B O 1
ATOM 1508 N N . LEU B 2 61 ? 18.125 45.630 10.256 1.00 45.37 579 LEU B N 1
ATOM 1509 C CA . LEU B 2 61 ? 17.629 44.398 9.660 1.00 36.32 579 LEU B CA 1
ATOM 1510 C C . LEU B 2 61 ? 16.454 43.834 10.442 1.00 40.11 579 LEU B C 1
ATOM 1511 O O . LEU B 2 61 ? 16.327 44.036 11.652 1.00 48.68 579 LEU B O 1
ATOM 1527 N N . SER B 2 62 ? 15.601 43.112 9.733 1.00 43.07 580 SER B N 1
ATOM 1528 C CA . SER B 2 62 ? 14.549 42.350 10.387 1.00 61.56 580 SER B CA 1
ATOM 1529 C C . SER B 2 62 ? 15.174 41.197 11.167 1.00 47.52 580 SER B C 1
ATOM 1530 O O . SER B 2 62 ? 15.976 40.442 10.605 1.00 40.09 580 SER B O 1
ATOM 1538 N N . PRO B 2 63 ? 14.845 41.024 12.451 1.00 45.35 581 PRO B N 1
ATOM 1539 C CA . PRO B 2 63 ? 15.428 39.905 13.210 1.00 52.19 581 PRO B CA 1
ATOM 1540 C C . PRO B 2 63 ? 15.005 38.533 12.703 1.00 61.70 581 PRO B C 1
ATOM 1541 O O . PRO B 2 63 ? 15.603 37.531 13.118 1.00 50.19 581 PRO B O 1
ATOM 1552 N N . GLY B 2 64 ? 14.006 38.452 11.829 1.00 47.13 582 GLY B N 1
ATOM 1553 C CA . GLY B 2 64 ? 13.607 37.201 11.222 1.00 57.04 582 GLY B CA 1
ATOM 1554 C C . GLY B 2 64 ? 14.237 36.923 9.875 1.00 44.65 582 GLY B C 1
ATOM 1555 O O . GLY B 2 64 ? 13.812 35.988 9.188 1.00 50.80 582 GLY B O 1
ATOM 1559 N N . SER B 2 65 ? 15.238 37.697 9.473 1.00 41.51 583 SER B N 1
ATOM 1560 C CA . SER B 2 65 ? 15.849 37.550 8.162 1.00 39.17 583 SER B CA 1
ATOM 1561 C C . SER B 2 65 ? 17.126 36.725 8.253 1.00 37.86 583 SER B C 1
ATOM 1562 O O . SER B 2 65 ? 17.785 36.678 9.294 1.00 37.77 583 SER B O 1
ATOM 1570 N N . LYS B 2 66 ? 17.466 36.066 7.144 1.00 37.34 584 LYS B N 1
ATOM 1571 C CA . LYS B 2 66 ? 18.746 35.370 7.063 1.00 36.57 584 LYS B CA 1
ATOM 1572 C C . LYS B 2 66 ? 19.902 36.354 7.194 1.00 37.16 584 LYS B C 1
ATOM 1573 O O . LYS B 2 66 ? 20.930 36.044 7.808 1.00 33.68 584 LYS B O 1
ATOM 1592 N N . GLU B 2 67 ? 19.744 37.552 6.629 1.00 39.84 585 GLU B N 1
ATOM 1593 C CA . GLU B 2 67 ? 20.771 38.579 6.756 1.00 30.89 585 GLU B CA 1
ATOM 1594 C C . GLU B 2 67 ? 21.122 38.8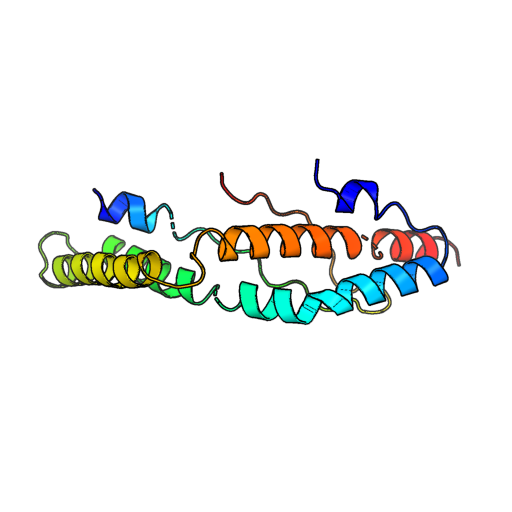35 8.216 1.00 30.64 585 GLU B C 1
ATOM 1595 O O . GLU B 2 67 ? 22.297 38.989 8.566 1.00 33.32 585 GLU B O 1
ATOM 1607 N N . TYR B 2 68 ? 20.112 38.882 9.085 1.00 32.26 586 TYR B N 1
ATOM 1608 C CA . TYR B 2 68 ? 20.360 39.090 10.508 1.00 32.80 586 TYR B CA 1
ATOM 1609 C C . TYR B 2 68 ? 21.281 38.006 11.062 1.00 39.71 586 TYR B C 1
ATOM 1610 O O . TYR B 2 68 ? 22.285 38.301 11.726 1.00 32.85 586 TYR B O 1
ATOM 1628 N N . GLN B 2 69 ? 20.964 36.740 10.779 1.00 37.35 587 GLN B N 1
ATOM 1629 C CA . GLN B 2 69 ? 21.807 35.641 11.238 1.00 35.64 587 GLN B CA 1
ATOM 1630 C C . GLN B 2 69 ? 23.221 35.765 10.678 1.00 38.08 587 GLN B C 1
ATOM 1631 O O . GLN B 2 69 ? 24.202 35.494 11.382 1.00 38.26 587 GLN B O 1
ATOM 1645 N N . ASN B 2 70 ? 23.349 36.190 9.417 1.00 34.42 588 ASN B N 1
ATOM 1646 C CA . ASN B 2 70 ? 24.674 36.363 8.826 1.00 30.71 588 ASN B CA 1
ATOM 1647 C C . ASN B 2 70 ? 25.473 37.431 9.565 1.00 28.88 588 ASN B C 1
ATOM 1648 O O . ASN B 2 70 ? 26.664 37.248 9.838 1.00 32.84 588 ASN B O 1
ATOM 1659 N N . VAL B 2 71 ? 24.839 38.558 9.887 1.00 29.97 589 VAL B N 1
ATOM 1660 C CA . VAL B 2 71 ? 25.515 39.601 10.652 1.00 30.15 589 VAL B CA 1
ATOM 1661 C C . VAL B 2 71 ? 25.961 39.058 12.005 1.00 29.08 589 VAL B C 1
ATOM 1662 O O . VAL B 2 71 ? 27.104 39.260 12.426 1.00 36.83 589 VAL B O 1
ATOM 1675 N N . HIS B 2 72 ? 25.063 38.366 12.706 1.00 35.43 590 HIS B N 1
ATOM 1676 C CA . HIS B 2 72 ? 25.419 37.740 13.977 1.00 35.42 590 HIS B CA 1
ATOM 1677 C C . HIS B 2 72 ? 26.695 36.913 13.835 1.00 35.87 590 HIS B C 1
ATOM 1678 O O . HIS B 2 72 ? 27.686 37.114 14.558 1.00 35.69 590 HIS B O 1
ATOM 1692 N N . GLU B 2 73 ? 26.685 35.983 12.879 1.00 33.94 591 GLU B N 1
ATOM 1693 C CA . GLU B 2 73 ? 27.845 35.129 12.658 1.00 33.21 591 GLU B CA 1
ATOM 1694 C C . GLU B 2 73 ? 29.095 35.957 12.383 1.00 40.77 591 GLU B C 1
ATOM 1695 O O . GLU B 2 73 ? 30.167 35.675 12.930 1.00 31.62 591 GLU B O 1
ATOM 1707 N N . GLU B 2 74 ? 28.976 36.993 11.549 1.00 28.95 592 GLU B N 1
ATOM 1708 C CA . GLU B 2 74 ? 30.147 37.786 11.185 1.00 30.52 592 GLU B CA 1
ATOM 1709 C C . GLU B 2 74 ? 30.708 38.528 12.392 1.00 29.29 592 GLU B C 1
ATOM 1710 O O . GLU B 2 74 ? 31.929 38.677 12.529 1.00 31.93 592 GLU B O 1
ATOM 1722 N N . VAL B 2 75 ? 29.833 39.001 13.281 1.00 27.51 593 VAL B N 1
ATOM 1723 C CA . VAL B 2 75 ? 30.298 39.611 14.521 1.00 29.04 593 VAL B CA 1
ATOM 1724 C C . VAL B 2 75 ? 31.103 38.603 15.323 1.00 27.61 593 VAL B C 1
ATOM 1725 O O . VAL B 2 75 ? 32.188 38.909 15.831 1.00 31.34 593 VAL B O 1
ATOM 1738 N N . LEU B 2 76 ? 30.577 37.383 15.458 1.00 32.13 594 LEU B N 1
ATOM 1739 C CA . LEU B 2 76 ? 31.299 36.372 16.224 1.00 32.57 594 LEU B CA 1
ATOM 1740 C C . LEU B 2 76 ? 32.660 36.075 15.601 1.00 36.64 594 LEU B C 1
ATOM 1741 O O . LEU B 2 76 ? 33.668 35.979 16.311 1.00 34.86 594 LEU B O 1
ATOM 1757 N N . GLN B 2 77 ? 32.715 35.946 14.275 1.00 31.70 595 GLN B N 1
ATOM 1758 C CA . GLN B 2 77 ? 33.977 35.632 13.612 1.00 39.79 595 GLN B CA 1
ATOM 1759 C C . GLN B 2 77 ? 34.991 36.762 13.774 1.00 30.20 595 GLN B C 1
ATOM 1760 O O . GLN B 2 77 ? 36.167 36.515 14.077 1.00 31.35 595 GLN B O 1
ATOM 1774 N N . GLU B 2 78 ? 34.561 38.009 13.574 1.00 34.63 596 GLU B N 1
ATOM 1775 C CA . GLU B 2 78 ? 35.486 39.130 13.709 1.00 35.67 596 GLU B CA 1
ATOM 1776 C C . GLU B 2 78 ? 35.970 39.272 15.147 1.00 41.55 596 GLU B C 1
ATOM 1777 O O . GLU B 2 78 ? 37.155 39.542 15.391 1.00 30.42 596 GLU B O 1
ATOM 1789 N N . TYR B 2 79 ? 35.071 39.088 16.113 1.00 26.66 597 TYR B N 1
ATOM 1790 C CA . TYR B 2 79 ? 35.489 39.123 17.507 1.00 27.66 597 TYR B CA 1
ATOM 1791 C C . TYR B 2 79 ? 36.482 38.009 17.806 1.00 42.93 597 TYR B C 1
ATOM 1792 O O . TYR B 2 79 ? 37.424 38.201 18.580 1.00 30.61 597 TYR B O 1
ATOM 1810 N N . GLN B 2 80 ? 36.284 36.834 17.205 1.00 32.24 598 GLN B N 1
ATOM 1811 C CA . GLN B 2 80 ? 37.265 35.766 17.348 1.00 46.30 598 GLN B CA 1
ATOM 1812 C C . GLN B 2 80 ? 38.621 36.209 16.813 1.00 45.45 598 GLN B C 1
ATOM 1813 O O . GLN B 2 80 ? 39.653 35.977 17.452 1.00 36.18 598 GLN B O 1
ATOM 1827 N N . LYS B 2 81 ? 38.638 36.861 15.646 1.00 35.19 599 LYS B N 1
ATOM 1828 C CA . LYS B 2 81 ? 39.891 37.407 15.130 1.00 32.51 599 LYS B CA 1
ATOM 1829 C C . LYS B 2 81 ? 40.555 38.322 16.150 1.00 36.58 599 LYS B C 1
ATOM 1830 O O . LYS B 2 81 ? 41.771 38.250 16.364 1.00 36.82 599 LYS B O 1
ATOM 1849 N N . ILE B 2 82 ? 39.775 39.196 16.787 1.00 28.79 600 ILE B N 1
ATOM 1850 C CA . ILE B 2 82 ? 40.353 40.139 17.741 1.00 28.47 600 ILE B CA 1
ATOM 1851 C C . ILE B 2 82 ? 40.887 39.407 18.968 1.00 29.61 600 ILE B C 1
ATOM 1852 O O . ILE B 2 82 ? 41.976 39.712 19.467 1.00 43.72 600 ILE B O 1
ATOM 1868 N N . LYS B 2 83 ? 40.133 38.433 19.470 1.00 31.77 601 LYS B N 1
ATOM 1869 C CA . LYS B 2 83 ? 40.525 37.727 20.685 1.00 35.05 601 LYS B CA 1
ATOM 1870 C C . LYS B 2 83 ? 41.835 36.973 20.499 1.00 43.33 601 LYS B C 1
ATOM 1871 O O . LYS B 2 83 ? 42.609 36.828 21.451 1.00 42.15 601 LYS B O 1
ATOM 1890 N N . GLN B 2 84 ? 42.103 36.496 19.286 1.00 39.58 602 GLN B N 1
ATOM 1891 C CA . GLN B 2 84 ? 43.291 35.702 19.009 1.00 41.14 602 GLN B CA 1
ATOM 1892 C C . GLN B 2 84 ? 44.475 36.537 18.534 1.00 40.98 602 GLN B C 1
ATOM 1893 O O . GLN B 2 84 ? 45.573 35.992 18.381 1.00 43.82 602 GLN B O 1
ATOM 1907 N N . SER B 2 85 ? 44.287 37.837 18.317 1.00 40.04 603 SER B N 1
ATOM 1908 C CA A SER B 2 85 ? 45.348 38.670 17.771 0.10 45.83 603 SER B CA 1
ATOM 1909 C CA B SER B 2 85 ? 45.347 38.672 17.772 0.90 35.69 603 SER B CA 1
ATOM 1910 C C . SER B 2 85 ? 46.502 38.801 18.758 1.00 45.65 603 SER B C 1
ATOM 1911 O O . SER B 2 85 ? 46.323 38.734 19.976 1.00 36.57 603 SER B O 1
ATOM 1926 N N . SER B 2 86 ? 47.696 38.994 18.211 1.00 39.38 604 SER B N 1
ATOM 1927 C CA . SER B 2 86 ? 48.896 39.179 19.005 1.00 38.93 604 SER B CA 1
ATOM 1928 C C . SER B 2 86 ? 49.672 40.375 18.465 1.00 37.29 604 SER B C 1
ATOM 1929 O O . SER B 2 86 ? 49.879 40.473 17.259 1.00 37.89 604 SER B O 1
ATOM 1937 N N . PRO B 2 87 ? 50.094 41.297 19.346 1.00 35.67 605 PRO B N 1
ATOM 1938 C CA . PRO B 2 87 ? 49.832 41.349 20.790 1.00 37.64 605 PRO B CA 1
ATOM 1939 C C . PRO B 2 87 ? 48.353 41.524 21.113 1.00 32.86 605 PRO B C 1
ATOM 1940 O O . PRO B 2 87 ? 47.553 41.809 20.221 1.00 31.01 605 PRO B O 1
ATOM 1951 N N . ASN B 2 88 ? 48.003 41.337 22.382 1.00 33.51 606 ASN B N 1
ATOM 1952 C CA . ASN B 2 88 ? 46.603 41.352 22.786 1.00 34.30 606 ASN B CA 1
ATOM 1953 C C . ASN B 2 88 ? 45.945 42.676 22.423 1.00 29.96 606 ASN B C 1
ATOM 1954 O O . ASN B 2 88 ? 46.538 43.749 22.573 1.00 27.68 606 ASN B O 1
ATOM 1965 N N . TYR B 2 89 ? 44.696 42.594 21.960 1.00 29.78 607 TYR B N 1
ATOM 1966 C CA . TYR B 2 89 ? 43.982 43.796 21.546 1.00 34.41 607 TYR B CA 1
ATOM 1967 C C . TYR B 2 89 ? 43.867 44.799 22.685 1.00 31.48 607 TYR B C 1
ATOM 1968 O O . TYR B 2 89 ? 44.034 46.004 22.473 1.00 28.23 607 TYR B O 1
ATOM 1986 N N . HIS B 2 90 ? 43.571 44.329 23.898 1.00 32.06 608 HIS B N 1
ATOM 1987 C CA A HIS B 2 90 ? 43.362 45.253 25.009 0.53 30.85 608 HIS B CA 1
ATOM 1988 C CA B HIS B 2 90 ? 43.363 45.255 25.006 0.47 31.11 608 HIS B CA 1
ATOM 1989 C C . HIS B 2 90 ? 44.645 45.986 25.383 1.00 28.33 608 HIS B C 1
ATOM 1990 O O . HIS B 2 90 ? 44.593 47.151 25.791 1.00 27.66 608 HIS B O 1
ATOM 2017 N N . GLU B 2 91 ? 45.800 45.335 25.250 1.00 32.87 609 GLU B N 1
ATOM 2018 C CA . GLU B 2 91 ? 47.057 46.023 25.528 1.00 34.39 609 GLU B CA 1
ATOM 2019 C C . GLU B 2 91 ? 47.312 47.119 24.502 1.00 33.00 609 GLU B C 1
ATOM 2020 O O . GLU B 2 91 ? 47.742 48.225 24.855 1.00 29.66 609 GLU B O 1
ATOM 2032 N N . GLU B 2 92 ? 47.041 46.835 23.227 1.00 29.46 610 GLU B N 1
ATOM 2033 C CA . GLU B 2 92 ? 47.154 47.866 22.200 1.00 26.71 610 GLU B CA 1
ATOM 2034 C C . GLU B 2 92 ? 46.186 49.013 22.463 1.00 26.17 610 GLU B C 1
ATOM 2035 O O . GLU B 2 92 ? 46.546 50.186 22.317 1.00 29.82 610 GLU B O 1
ATOM 2047 N N . LYS B 2 93 ? 44.946 48.693 22.836 1.00 27.95 611 LYS B N 1
ATOM 2048 C CA . LYS B 2 93 ? 43.956 49.730 23.106 1.00 26.69 611 LYS B CA 1
ATOM 2049 C C . LYS B 2 93 ? 44.408 50.624 24.254 1.00 29.35 611 LYS B C 1
ATOM 2050 O O . LYS B 2 93 ? 44.358 51.857 24.155 1.00 23.70 611 LYS B O 1
ATOM 2069 N N . TYR B 2 94 ? 44.857 50.016 25.354 1.00 28.39 612 TYR B N 1
ATOM 2070 C CA . TYR B 2 94 ? 45.367 50.796 26.476 1.00 27.22 612 TYR B CA 1
ATOM 2071 C C . TYR B 2 94 ? 46.533 51.673 26.037 1.00 32.88 612 TYR B C 1
ATOM 2072 O O . TYR B 2 94 ? 46.589 52.861 26.370 1.00 26.25 612 TYR B O 1
ATOM 2090 N N . ARG B 2 95 ? 47.478 51.100 25.285 1.00 26.32 613 ARG B N 1
ATOM 2091 C CA . ARG B 2 95 ? 48.618 51.880 24.811 1.00 30.09 613 ARG B CA 1
ATOM 2092 C C . ARG B 2 95 ? 48.153 53.076 23.988 1.00 24.71 613 ARG B C 1
ATOM 2093 O O . ARG B 2 95 ? 48.694 54.181 24.119 1.00 24.64 613 ARG B O 1
ATOM 2114 N N . CYS B 2 96 ? 47.131 52.875 23.154 1.00 23.81 614 CYS B N 1
ATOM 2115 C CA . CYS B 2 96 ? 46.640 53.935 22.281 1.00 22.71 614 CYS B CA 1
ATOM 2116 C C . CYS B 2 96 ? 45.949 55.036 23.073 1.00 22.47 614 CYS B C 1
ATOM 2117 O O . CYS B 2 96 ? 46.142 56.222 22.789 1.00 25.64 614 CYS B O 1
ATOM 2125 N N . GLU B 2 97 ? 45.123 54.667 24.054 1.00 23.31 615 GLU B N 1
ATOM 2126 C CA . GLU B 2 97 ? 44.481 55.671 24.896 1.00 28.45 615 GLU B CA 1
ATOM 2127 C C . GLU B 2 97 ? 45.522 56.467 25.674 1.00 31.32 615 GLU B C 1
ATOM 2128 O O . GLU B 2 97 ? 45.470 57.704 25.729 1.00 23.52 615 GLU B O 1
ATOM 2140 N N . TYR B 2 98 ? 46.492 55.771 26.269 1.00 25.79 616 TYR B N 1
ATOM 2141 C CA . TYR B 2 98 ? 47.537 56.462 27.014 1.00 25.30 616 TYR B CA 1
ATOM 2142 C C . TYR B 2 98 ? 48.279 57.451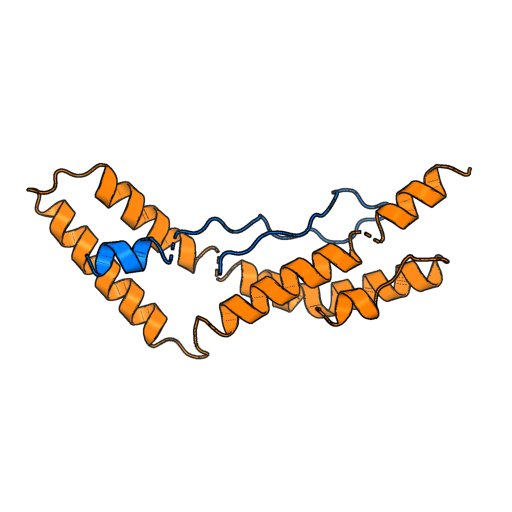 26.123 1.00 28.39 616 TYR B C 1
ATOM 2143 O O . TYR B 2 98 ? 48.451 58.618 26.486 1.00 24.70 616 TYR B O 1
ATOM 2161 N N . LEU B 2 99 ? 48.722 57.008 24.945 1.00 23.99 617 LEU B N 1
ATOM 2162 C CA . LEU B 2 99 ? 49.440 57.918 24.057 1.00 23.45 617 LEU B CA 1
ATOM 2163 C C . LEU B 2 99 ? 48.554 59.076 23.615 1.00 22.63 617 LEU B C 1
ATOM 2164 O O . LEU B 2 99 ? 49.018 60.217 23.518 1.00 24.49 617 LEU B O 1
ATOM 2180 N N . HIS B 2 100 ? 47.278 58.812 23.342 1.00 25.40 618 HIS B N 1
ATOM 2181 C CA . HIS B 2 100 ? 46.397 59.892 22.911 1.00 23.64 618 HIS B CA 1
ATOM 2182 C C . HIS B 2 100 ? 46.297 60.976 23.977 1.00 24.55 618 HIS B C 1
ATOM 2183 O O . HIS B 2 100 ? 46.453 62.166 23.683 1.0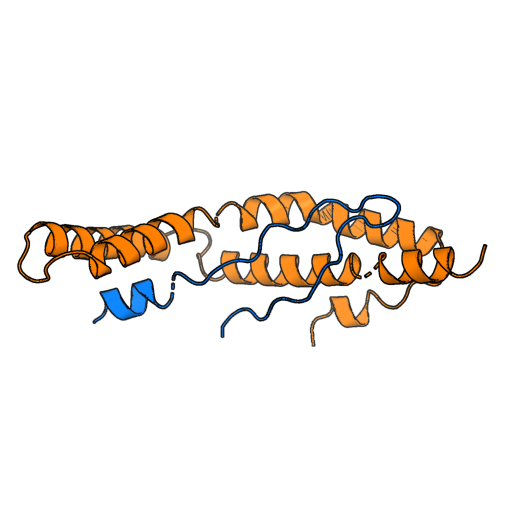0 23.00 618 HIS B O 1
ATOM 2197 N N . ASN B 2 101 ? 46.023 60.589 25.225 1.00 23.22 619 ASN B N 1
ATOM 2198 C CA . ASN B 2 101 ? 45.857 61.610 26.251 1.00 26.22 619 ASN B CA 1
ATOM 2199 C C . ASN B 2 101 ? 47.193 62.228 26.658 1.00 24.56 619 ASN B C 1
ATOM 2200 O O . ASN B 2 101 ? 47.240 63.408 27.025 1.00 25.09 619 ASN B O 1
ATOM 2211 N N . LYS B 2 102 ? 48.287 61.471 26.567 1.00 24.54 620 LYS B N 1
ATOM 2212 C CA . LYS B 2 102 ? 49.604 62.039 26.847 1.00 26.56 620 LYS B CA 1
ATOM 2213 C C . LYS B 2 102 ? 49.959 63.110 25.827 1.00 24.34 620 LYS B C 1
ATOM 2214 O O . LYS B 2 102 ? 50.311 64.242 26.186 1.00 27.48 620 LYS B O 1
ATOM 2233 N N . LEU B 2 103 ? 49.892 62.758 24.544 1.00 23.36 621 LEU B N 1
ATOM 2234 C CA . LEU B 2 103 ? 50.235 63.707 23.495 1.00 26.46 621 LEU B CA 1
ATOM 2235 C C . LEU B 2 103 ? 49.260 64.873 23.480 1.00 22.89 621 LEU B C 1
ATOM 2236 O O . LEU B 2 103 ? 49.653 66.018 23.224 1.00 25.94 621 LEU B O 1
ATOM 2252 N N . ALA B 2 104 ? 47.985 64.606 23.763 1.00 22.99 622 ALA B N 1
ATOM 2253 C CA . ALA B 2 104 ? 47.022 65.692 23.885 1.00 24.49 622 ALA B CA 1
ATOM 2254 C C . ALA B 2 104 ? 47.421 66.643 25.004 1.00 24.55 622 ALA B C 1
ATOM 2255 O O . ALA B 2 104 ? 47.302 67.863 24.859 1.00 25.06 622 ALA B O 1
ATOM 2262 N N . HIS B 2 105 ? 47.904 66.106 26.125 1.00 25.11 623 HIS B N 1
ATOM 2263 C CA . HIS B 2 105 ? 48.314 66.969 27.227 1.00 26.35 623 HIS B CA 1
ATOM 2264 C C . HIS B 2 105 ? 49.525 67.814 26.845 1.00 26.26 623 HIS B C 1
ATOM 2265 O O . HIS B 2 105 ? 49.548 69.029 27.081 1.00 27.02 623 HIS B O 1
ATOM 2279 N N . ILE B 2 106 ? 50.551 67.186 26.268 1.00 25.55 624 ILE B N 1
ATOM 2280 C CA . ILE B 2 106 ? 51.738 67.937 25.861 1.00 25.54 624 ILE B CA 1
ATOM 2281 C C . ILE B 2 106 ? 51.346 69.050 24.896 1.00 25.16 624 ILE B C 1
ATOM 2282 O O . ILE B 2 106 ? 51.764 70.212 25.039 1.00 25.76 624 ILE B O 1
ATOM 2298 N N . LYS B 2 107 ? 50.522 68.713 23.901 1.00 24.36 625 LYS B N 1
ATOM 2299 C CA . LYS B 2 107 ? 50.059 69.721 22.956 1.00 28.95 625 LYS B CA 1
ATO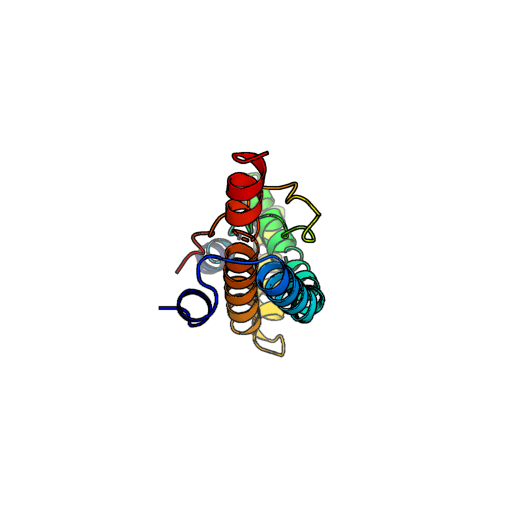M 2300 C C . LYS B 2 107 ? 49.255 70.806 23.656 1.00 25.50 625 LYS B C 1
ATOM 2301 O O . LYS B 2 107 ? 49.295 71.968 23.244 1.00 29.49 625 LYS B O 1
ATOM 2320 N N A ARG B 2 108 ? 48.527 70.452 24.714 0.59 26.14 626 ARG B N 1
ATOM 2321 N N B ARG B 2 108 ? 48.511 70.448 24.705 0.41 26.14 626 ARG B N 1
ATOM 2322 C CA A ARG B 2 108 ? 47.772 71.453 25.458 0.59 27.61 626 ARG B CA 1
ATOM 2323 C CA B ARG B 2 108 ? 47.775 71.454 25.464 0.41 27.62 626 ARG B CA 1
ATOM 2324 C C A ARG B 2 108 ? 48.710 72.436 26.149 0.59 37.60 626 ARG B C 1
ATOM 2325 C C B ARG B 2 108 ? 48.730 72.442 26.121 0.41 35.36 626 ARG B C 1
ATOM 2326 O O A ARG B 2 108 ? 48.460 73.648 26.148 0.59 29.63 626 ARG B O 1
ATOM 2327 O O B ARG B 2 108 ? 48.505 73.657 26.088 0.41 29.57 626 ARG B O 1
ATOM 2385 N N . ILE B 2 110 ? 51.697 73.229 25.143 1.00 27.54 628 ILE B N 1
ATOM 2386 C CA . ILE B 2 110 ? 52.274 74.065 24.096 1.00 27.26 628 ILE B CA 1
ATOM 2387 C C . ILE B 2 110 ? 51.270 75.114 23.627 1.00 33.39 628 ILE B C 1
ATOM 2388 O O . ILE B 2 110 ? 51.627 76.280 23.415 1.00 33.88 628 ILE B O 1
ATOM 2404 N N . GLY B 2 111 ? 50.003 74.728 23.464 1.00 28.04 629 GLY B N 1
ATOM 2405 C CA . GLY B 2 111 ? 49.004 75.674 22.988 1.00 29.11 629 GLY B CA 1
ATOM 2406 C C . GLY B 2 111 ? 48.720 76.779 23.987 1.00 30.96 629 GLY B C 1
ATOM 2407 O O . GLY B 2 111 ? 48.595 77.951 23.615 1.00 32.11 629 GLY B O 1
ATOM 2411 N N . GLU B 2 112 ? 48.604 76.425 25.268 1.00 31.52 630 GLU B N 1
ATOM 2412 C CA . GLU B 2 112 ? 48.394 77.440 26.294 1.00 33.54 630 GLU B CA 1
ATOM 2413 C C . GLU B 2 112 ? 49.589 78.382 26.374 1.00 33.94 630 GLU B C 1
ATOM 2414 O O . GLU B 2 112 ? 49.423 79.600 26.545 1.00 35.62 630 GLU B O 1
ATOM 2426 N N . PHE B 2 113 ? 50.802 77.845 26.221 1.00 32.60 631 PHE B N 1
ATOM 2427 C CA . PHE B 2 113 ? 51.974 78.710 26.152 1.00 32.92 631 PHE B CA 1
ATOM 2428 C C . PHE B 2 113 ? 51.871 79.672 24.973 1.00 33.05 631 PHE B C 1
ATOM 2429 O O . PHE B 2 113 ? 52.096 80.879 25.121 1.00 34.41 631 PHE B O 1
ATOM 2446 N N . ASP B 2 114 ? 51.527 79.156 23.788 1.00 31.84 632 ASP B N 1
ATOM 2447 C CA . ASP B 2 114 ? 51.421 80.019 22.613 1.00 35.03 632 ASP B CA 1
ATOM 2448 C C . ASP B 2 114 ? 50.404 81.128 22.838 1.00 34.29 632 ASP B C 1
ATOM 2449 O O . ASP B 2 114 ? 50.649 82.289 22.489 1.00 35.45 632 ASP B O 1
ATOM 2458 N N . GLN B 2 115 ? 49.249 80.785 23.407 1.00 35.00 633 GLN B N 1
ATOM 2459 C CA . GLN B 2 115 ? 48.248 81.793 23.732 1.00 37.41 633 GLN B CA 1
ATOM 2460 C C . GLN B 2 115 ? 48.835 82.867 24.643 1.00 39.02 633 GLN B C 1
ATOM 2461 O O . GLN B 2 115 ? 48.718 84.069 24.367 1.00 40.76 633 GLN B O 1
ATOM 2475 N N . GLN B 2 116 ? 49.485 82.449 25.733 1.00 38.66 634 GLN B N 1
ATOM 2476 C CA . GLN B 2 116 ? 50.088 83.412 26.652 1.00 40.31 634 GLN B CA 1
ATOM 2477 C C . GLN B 2 116 ? 51.051 84.340 25.921 1.00 40.28 634 GLN B C 1
ATOM 2478 O O . GLN B 2 116 ? 50.976 85.568 26.056 1.00 42.30 634 GLN B O 1
ATOM 2492 N N . GLN B 2 117 ? 51.968 83.769 25.138 1.00 38.18 635 GLN B N 1
ATOM 2493 C CA . GLN B 2 117 ? 52.938 84.588 24.420 1.00 38.13 635 GLN B CA 1
ATOM 2494 C C . GLN B 2 117 ? 52.243 85.577 23.495 1.00 39.44 635 GLN B C 1
ATOM 2495 O O . GLN B 2 117 ? 52.646 86.742 23.403 1.00 40.83 635 GLN B O 1
ATOM 2509 N N . ALA B 2 118 ? 51.197 85.132 22.795 1.00 47.91 636 ALA B N 1
ATOM 2510 C CA . ALA B 2 118 ? 50.486 86.030 21.895 1.00 40.81 636 ALA B CA 1
ATOM 2511 C C . ALA B 2 118 ? 49.764 87.138 22.647 1.00 51.11 636 ALA B C 1
ATOM 2512 O O . ALA B 2 118 ? 49.501 88.195 22.062 1.00 49.94 636 ALA B O 1
ATOM 2519 N N . GLU B 2 119 ? 49.439 86.931 23.923 1.00 49.06 637 GLU B N 1
ATOM 2520 C CA . GLU B 2 119 ? 48.823 87.996 24.708 1.00 50.74 637 GLU B CA 1
ATOM 2521 C C . GLU B 2 119 ? 49.784 89.124 25.081 1.00 60.37 637 GLU B C 1
ATOM 2522 O O . GLU B 2 119 ? 49.332 90.142 25.615 1.00 72.54 637 GLU B O 1
ATOM 2534 N N . SER B 2 120 ? 51.092 88.995 24.792 1.00 67.38 638 SER B N 1
ATOM 2535 C CA . SER B 2 120 ? 52.102 89.957 25.262 1.00 65.44 638 SER B CA 1
ATOM 2536 C C . SER B 2 120 ? 53.097 90.281 24.141 1.00 56.68 638 SER B C 1
ATOM 2537 O O . SER B 2 120 ? 54.274 89.937 24.207 1.00 78.44 638 SER B O 1
ATOM 2545 N N . TRP B 2 121 ? 52.614 90.957 23.101 1.00 64.81 639 TRP B N 1
ATOM 2546 C CA . TRP B 2 121 ? 53.485 91.584 22.103 1.00 74.43 639 TRP B CA 1
ATOM 2547 C C . TRP B 2 121 ? 52.657 92.310 21.050 1.00 78.41 639 TRP B C 1
ATOM 2548 O O . TRP B 2 121 ? 52.912 93.477 20.745 1.00 75.09 639 TRP B O 1
#

=== Feature glossary ===
Legend for the data blocks above and below:

— What the protein is —

The amino-acid sequence is the protein's primary structure: the linear order of residues from the N-terminus to the C-terminus, written in one-letter code. Everything else here — the 3D coordinates, the secondary structure, the domain annotations — is ultimately a consequence of this string.

Functional annotations link the protein to curated databases. InterPro entries identify conserved domains and families by matching the sequence against member-database signatures (Pfam, PROSITE, CDD, …). Gene Ontology (GO) terms describe molecular function, biological process, and cellular component in a controlled vocabulary. CATH places the structure in a hierarchical fold classification (Class/Architecture/Topology/Homologous-superfamily). The organism is the source species.

— Where its atoms are —

Atomic coordinates in PDBx/mmCIF format — the same representation the Protein Data Bank distributes. Each line of the _atom_site loop places one backbone atom in Cartesian space (units: ångströms, origin: arbitrary).

The six renders are orthographic views along the three Cartesian axes in both directions. Representation (cartoon, sticks, or surface) and color scheme (sequence-rainbow or by-chain) vary across proteins so the training set covers all the common visualization conventions.

— Local backbone conf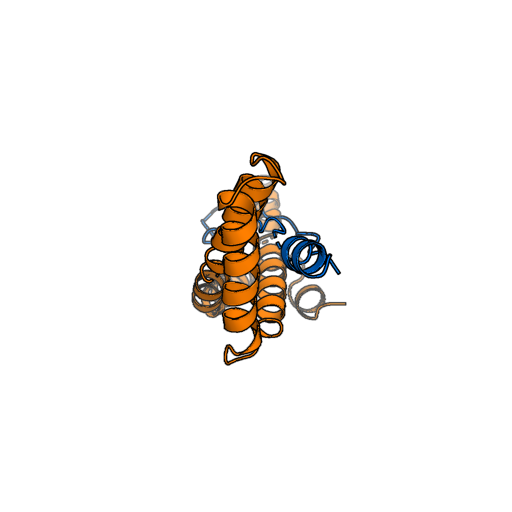ormation —

Eight-state secondary structure (DSSP): H is the canonical α-helix, G the tighter 3₁₀-helix, I the wider π-helix; E/B are β-structure, T and S are turns and bends, and '-' is everything else. DSSP derives these from the pattern of main-chain N–H···O=C hydrogen bonds, not from the sequence.

Three-state secondary structure (P-SEA) collapses the eight DSSP classes into helix (a), strand (b), and coil (c). P-SEA assigns these from Cα geometry alone — distances and angles — without requiring backbone oxygens, so it works on any Cα trace.

φ (phi) and ψ (psi) are the two rotatable backbone dihedrals per residue: φ is the C(i-1)–N–Cα–C torsion, ψ is the N–Cα–C–N(i+1) torsion, both in degrees on (−180°, 180°]. α-helical residues cluster near (−60°, −45°); β-strand residues near (−120°, +130°). A Ramachandran plot is simply a scatter of (φ, ψ) for every residue.

— Global shape and packing —

The geometric summary reports three shape descriptors. Rg (radius of gyration) measures how spread out the Cα atoms are about their centre of mass; compact globular proteins have small Rg, elongated or unfolded ones large. Cα contacts (<8 Å, |i−j|>4) count long-range residue pairs in spatial proximity — high for tightly packed folds, near zero for rods or random coil. The bounding-box extents give the protein's footprint along x, y, z in Å.

SASA measures how much of the protein is reachable by solvent. It is computed by rolling a water-sized probe over the atomic surface and summing the exposed area (Å²). Per-residue SASA distinguishes core (buried, low SASA) from surface (exposed, high SASA) residues; total SASA is a whole-molecule size measure.

Plot images: a contact map (which residues are close in 3D, as an N×N binary image), a Ramachandran scatter (backbone torsion angles, revealing secondary-structure composition at a glance), and — for AlphaFold structures — a PAE heatmap (pairwise prediction confidence).

— Structural neighborhood —

A 3Di character summarizes, for each residue, the relative orientation of the Cα frame of its nearest spatial neighbor. Because it encodes fold topology rather than chemistry, 3Di alignments detect remote structural similarity that sequence alignment misses.

The Foldseek neighbor list gives the closest experimentally determined structures in the PDB, ranked by structural alignment. TM-score near 1 means near-identical fold; near 0.3 means only rough topology match. This is how one finds what a novel AlphaFold prediction most resembles in the solved-structure universe.

— Confidence and disorder —

For AlphaFold models, the B-factor field carries pLDDT — the model's own estimate of local accuracy on a 0–100 scale. Regions with pLDDT<50 should be treated as essentially unmodeled; they often correspond to intrinsically disordered segments.

Crystallographic B-factors measure how much each atom's electron density is smeared out, in Å². They rise in mobile loops and surface residues and fall in the buried interior. In AlphaFold models this column is repurposed to hold pLDDT instead.

Predicted Aligned Error (PAE) is an AlphaFold confidence matrix: entry (i, j) is the expected error in the position of residue j, in ångströms, when the prediction is superimposed on the true structure at residue i. Low PAE within a block of residues means that block is internally rigid and well-predicted; high PAE between two blocks means their relative placement is uncertain even if each block individually is confident.